Protein AF-A0A2I8A7L5-F1 (afdb_monomer)

Foldseek 3Di:
DDDDDDDDDDDPVVVVVLVVVCVVVVHPSVVSVVVVVVLVPDDPVRNVVVVVLVVVLVPDDPVVNVVSVVVVVVVVVCCVVVVVVVVVPPD

Mean predicted aligned error: 11.96 Å

Solvent-accessible surface area (backbone atoms only — not comparable to full-atom values): 5519 Å² total; per-residue (Å²): 132,85,81,82,84,80,90,79,92,71,57,72,67,62,50,50,52,46,51,50,51,18,63,78,69,72,42,56,51,70,53,56,50,50,52,55,48,51,58,69,68,43,53,74,66,60,45,51,54,53,50,54,51,52,61,60,44,75,77,45,54,76,67,55,36,53,53,51,52,51,55,50,52,52,52,54,49,50,50,56,57,56,58,56,55,65,73,72,73,79,123

Radius of gyration: 18.05 Å; Cα contacts (8 Å, |Δi|>4): 17; chains: 1; bounding box: 53×26×41 Å

Sequence (91 aa):
MKTEKLEIRIDPNTKQWLTQLSVETGQPVSAVVRDALSFLQMDRGTRAAYLMILESLVGLSPTDTLNTLGAIIETIKEIKTNGTDKALCSQ

Secondary structure (DSSP, 8-state):
-----------HHHHHHHHHHHHHHT--HHHHHHHHHHHHHS-HHHHHHHHHHHHHHHTS-HHHHHHHHHHHHHHHHHHHHHHHHTTSS--

Structure (mmCIF, N/CA/C/O backbone):
data_AF-A0A2I8A7L5-F1
#
_entry.id   AF-A0A2I8A7L5-F1
#
loop_
_atom_site.group_PDB
_atom_site.id
_atom_site.type_symbol
_atom_site.label_atom_id
_atom_site.label_alt_id
_atom_site.label_comp_id
_atom_site.label_asym_id
_atom_site.label_entity_id
_atom_site.label_seq_id
_atom_site.pdbx_PDB_ins_code
_atom_site.Cartn_x
_atom_site.Cartn_y
_atom_site.Cartn_z
_atom_site.occupancy
_atom_site.B_iso_or_equiv
_atom_site.auth_seq_id
_atom_site.auth_comp_id
_atom_site.auth_asym_id
_atom_site.auth_atom_id
_atom_site.pdbx_PDB_model_num
ATOM 1 N N . MET A 1 1 ? -17.835 5.761 18.365 1.00 42.50 1 MET A N 1
ATOM 2 C CA . MET A 1 1 ? -17.064 4.550 18.001 1.00 42.50 1 MET A CA 1
ATOM 3 C C . MET A 1 1 ? -15.917 4.408 18.987 1.00 42.50 1 MET A C 1
ATOM 5 O O . MET A 1 1 ? -15.224 5.393 19.203 1.00 42.50 1 MET A O 1
ATOM 9 N N . LYS A 1 2 ? -15.752 3.251 19.639 1.00 47.28 2 LYS A N 1
ATOM 10 C CA . LYS A 1 2 ? -14.569 2.994 20.476 1.00 47.28 2 LYS A CA 1
ATOM 11 C C . LYS A 1 2 ? -13.391 2.714 19.544 1.00 47.28 2 LYS A C 1
ATOM 13 O O . LYS A 1 2 ? -13.479 1.816 18.717 1.00 47.28 2 LYS A O 1
ATOM 18 N N . THR A 1 3 ? -12.328 3.502 19.645 1.00 58.12 3 THR A N 1
ATOM 19 C CA . THR A 1 3 ? -11.089 3.254 18.903 1.00 58.12 3 THR A CA 1
ATOM 20 C C . THR A 1 3 ? -10.368 2.096 19.583 1.00 58.12 3 THR A C 1
ATOM 22 O O . THR A 1 3 ? -9.840 2.261 20.682 1.00 58.12 3 THR A O 1
ATOM 25 N N . GLU A 1 4 ? -10.384 0.913 18.975 1.00 74.38 4 GLU A N 1
ATOM 26 C CA . GLU A 1 4 ? -9.614 -0.224 19.478 1.00 74.38 4 GLU A CA 1
ATOM 27 C C . GLU A 1 4 ? -8.123 0.054 19.260 1.00 74.38 4 GLU A C 1
ATOM 29 O O . GLU A 1 4 ? -7.658 0.251 18.135 1.00 74.38 4 GLU A O 1
ATOM 34 N N . LYS A 1 5 ? -7.370 0.146 20.359 1.00 73.56 5 LYS A N 1
ATOM 35 C CA . LYS A 1 5 ? -5.915 0.279 20.317 1.00 73.56 5 LYS A CA 1
ATOM 36 C C . LYS A 1 5 ? -5.329 -1.123 20.209 1.00 73.56 5 LYS A C 1
ATOM 38 O O . LYS A 1 5 ? -5.495 -1.928 21.120 1.00 73.56 5 LYS A O 1
ATOM 43 N N . LEU A 1 6 ? -4.643 -1.394 19.106 1.00 76.25 6 LEU A N 1
ATOM 44 C CA . LEU A 1 6 ? -4.003 -2.678 18.852 1.00 76.25 6 LEU A CA 1
ATOM 45 C C . LEU A 1 6 ? -2.488 -2.515 18.994 1.00 76.25 6 LEU A C 1
ATOM 47 O O . LEU A 1 6 ? -1.889 -1.642 18.365 1.00 76.25 6 LEU A O 1
ATOM 51 N N . GLU A 1 7 ? -1.874 -3.323 19.855 1.00 82.00 7 GLU A N 1
ATOM 52 C CA . GLU A 1 7 ? -0.425 -3.334 20.053 1.00 82.00 7 GLU A CA 1
ATOM 53 C C . GLU A 1 7 ? 0.171 -4.537 19.321 1.00 82.00 7 GLU A C 1
ATOM 55 O O . GLU A 1 7 ? -0.181 -5.682 19.594 1.00 82.00 7 GLU A O 1
ATOM 60 N N . ILE A 1 8 ? 1.063 -4.269 18.366 1.00 79.94 8 ILE A N 1
ATOM 61 C CA . ILE A 1 8 ? 1.693 -5.289 17.522 1.00 79.94 8 ILE A CA 1
ATOM 62 C C . ILE A 1 8 ? 3.178 -5.322 17.851 1.00 79.94 8 ILE A C 1
ATOM 64 O O . ILE A 1 8 ? 3.845 -4.286 17.852 1.00 79.94 8 ILE A O 1
ATOM 68 N N . ARG A 1 9 ? 3.712 -6.519 18.102 1.00 85.25 9 ARG A N 1
ATOM 69 C CA . ARG A 1 9 ? 5.160 -6.733 18.125 1.00 85.25 9 ARG A CA 1
ATOM 70 C C . ARG A 1 9 ? 5.619 -7.069 16.717 1.00 85.25 9 ARG A C 1
ATOM 72 O O . ARG A 1 9 ? 5.127 -8.019 16.120 1.00 85.25 9 ARG A O 1
ATOM 79 N N . ILE A 1 10 ? 6.566 -6.290 16.223 1.00 87.25 10 ILE A N 1
ATOM 80 C CA . ILE A 1 10 ? 7.224 -6.498 14.937 1.00 87.25 10 ILE A CA 1
ATOM 81 C C . ILE A 1 10 ? 8.725 -6.583 15.175 1.00 87.25 10 ILE A C 1
ATOM 83 O O . ILE A 1 10 ? 9.247 -5.976 16.116 1.00 87.25 10 ILE A O 1
ATOM 87 N N . ASP A 1 11 ? 9.412 -7.355 14.346 1.00 93.12 11 ASP A N 1
ATOM 88 C CA . ASP A 1 11 ? 10.863 -7.434 14.397 1.00 93.12 11 ASP A CA 1
ATOM 89 C C . ASP A 1 11 ? 11.507 -6.105 13.937 1.00 93.12 11 ASP A C 1
ATOM 91 O O . ASP A 1 11 ? 10.859 -5.274 13.283 1.00 93.12 11 ASP A O 1
ATOM 95 N N . PRO A 1 12 ? 12.786 -5.871 14.280 1.00 91.88 12 PRO A N 1
ATOM 96 C CA . PRO A 1 12 ? 13.469 -4.622 13.956 1.00 91.88 12 PRO A CA 1
ATOM 97 C C . PRO A 1 12 ? 13.536 -4.304 12.457 1.00 91.88 12 PRO A C 1
ATOM 99 O O . PRO A 1 12 ? 13.417 -3.133 12.095 1.00 91.88 12 PRO A O 1
ATOM 102 N N . ASN A 1 13 ? 13.667 -5.314 11.591 1.00 92.75 13 ASN A N 1
ATOM 103 C CA . ASN A 1 13 ? 13.772 -5.103 10.146 1.00 92.75 13 ASN A CA 1
ATOM 104 C C . ASN A 1 13 ? 12.425 -4.656 9.575 1.00 92.75 13 ASN A C 1
ATOM 106 O O . ASN A 1 13 ? 12.360 -3.666 8.847 1.00 92.75 13 ASN A O 1
ATOM 110 N N . THR A 1 14 ? 11.334 -5.314 9.978 1.00 88.19 14 THR A N 1
ATOM 111 C CA . THR A 1 14 ? 9.974 -4.903 9.600 1.00 88.19 14 THR A CA 1
ATOM 112 C C . THR A 1 14 ? 9.667 -3.485 10.086 1.00 88.19 14 THR A C 1
ATOM 114 O O . THR A 1 14 ? 9.093 -2.681 9.351 1.00 88.19 14 THR A O 1
ATOM 117 N N . LYS A 1 15 ? 10.096 -3.127 11.304 1.00 89.44 15 LYS A N 1
ATOM 118 C CA . LYS A 1 15 ? 9.935 -1.764 11.835 1.00 89.44 15 LYS A CA 1
ATOM 119 C C . LYS A 1 15 ? 10.686 -0.726 11.003 1.00 89.44 15 LYS A C 1
ATOM 121 O O . LYS A 1 15 ? 10.137 0.341 10.721 1.00 89.44 15 LYS A O 1
ATOM 126 N N . GLN A 1 16 ? 11.931 -1.017 10.635 1.00 91.88 16 GLN A N 1
ATOM 127 C CA . GLN A 1 16 ? 12.737 -0.132 9.801 1.00 91.88 16 GLN A CA 1
ATOM 128 C C . GLN A 1 16 ? 12.087 0.067 8.428 1.00 91.88 16 GLN A C 1
ATOM 130 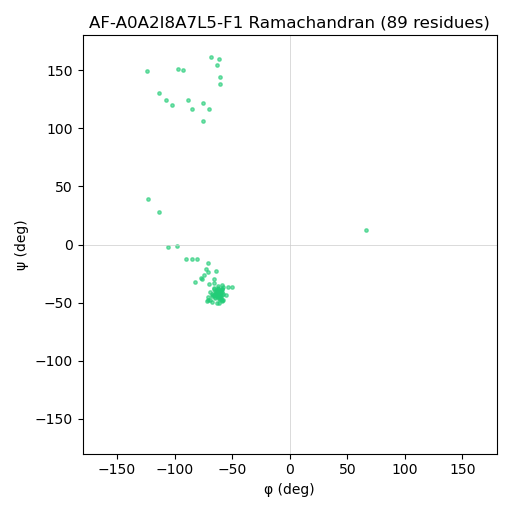O O . GLN A 1 16 ? 11.908 1.207 8.006 1.00 91.88 16 GLN A O 1
ATOM 135 N N . TRP A 1 17 ? 11.651 -1.019 7.790 1.00 92.31 17 TRP A N 1
ATOM 136 C CA . TRP A 1 17 ? 10.959 -0.979 6.503 1.00 92.31 17 TRP A CA 1
ATOM 137 C C . TRP A 1 17 ? 9.676 -0.132 6.545 1.00 92.31 17 TRP A C 1
ATOM 139 O O . TRP A 1 17 ? 9.508 0.768 5.725 1.00 92.31 17 TRP A O 1
ATOM 149 N N . LEU A 1 18 ? 8.812 -0.327 7.549 1.00 90.50 18 LEU A N 1
ATOM 150 C CA . LEU A 1 18 ? 7.591 0.478 7.722 1.00 90.50 18 LEU A CA 1
ATOM 151 C C . LEU A 1 18 ? 7.889 1.965 7.960 1.00 90.50 18 LEU A C 1
ATOM 153 O O . LEU A 1 18 ? 7.146 2.834 7.504 1.00 90.50 18 LEU A O 1
ATOM 157 N N . THR A 1 19 ? 8.971 2.264 8.681 1.00 91.81 19 THR A N 1
ATOM 158 C CA . THR A 1 19 ? 9.399 3.647 8.939 1.00 91.81 19 THR A CA 1
ATOM 159 C C . THR A 1 19 ? 9.903 4.304 7.657 1.00 91.81 19 THR A C 1
ATOM 161 O O . THR A 1 19 ? 9.574 5.456 7.392 1.00 91.81 19 THR A O 1
ATOM 164 N N . GLN A 1 20 ? 10.653 3.572 6.836 1.00 92.00 20 GLN A N 1
ATOM 165 C CA . GLN A 1 20 ? 11.125 4.067 5.548 1.00 92.00 20 GLN A CA 1
ATOM 166 C C . GLN A 1 20 ? 9.959 4.333 4.586 1.00 92.00 20 GLN A C 1
ATOM 168 O O . GLN A 1 20 ? 9.872 5.423 4.027 1.00 92.00 20 GLN A O 1
ATOM 173 N N . LEU A 1 21 ? 9.006 3.403 4.479 1.00 88.12 21 LEU A N 1
ATOM 174 C CA . LEU A 1 21 ? 7.798 3.595 3.672 1.00 88.12 21 LEU A CA 1
ATOM 175 C C . LEU A 1 21 ? 6.970 4.802 4.121 1.00 88.12 21 LEU A C 1
ATOM 177 O O . LEU A 1 21 ? 6.433 5.533 3.292 1.00 88.12 21 LEU A O 1
ATOM 181 N N . SER A 1 22 ? 6.877 5.037 5.431 1.00 91.88 22 SER A N 1
ATOM 182 C CA . SER A 1 22 ? 6.219 6.224 5.987 1.00 91.88 22 SER A CA 1
ATOM 183 C C . SER A 1 22 ? 6.869 7.525 5.498 1.00 91.88 22 SER A C 1
ATOM 185 O O . SER A 1 22 ? 6.161 8.481 5.188 1.00 91.88 22 SER A O 1
ATOM 187 N N . VAL A 1 23 ? 8.197 7.555 5.360 1.00 93.56 23 VAL A N 1
ATOM 188 C CA . VAL A 1 23 ? 8.925 8.709 4.812 1.00 93.56 23 VAL A CA 1
ATOM 189 C C . VAL A 1 23 ? 8.690 8.852 3.308 1.00 93.56 23 VAL A C 1
ATOM 191 O O . VAL A 1 23 ? 8.369 9.945 2.852 1.00 93.56 23 VAL A O 1
ATOM 194 N N . GLU A 1 24 ? 8.806 7.764 2.545 1.00 91.12 24 GLU A N 1
ATOM 195 C CA . GLU A 1 24 ? 8.651 7.770 1.081 1.00 91.12 24 GLU A CA 1
ATOM 196 C C . GLU A 1 24 ? 7.244 8.198 0.639 1.00 91.12 24 GLU A C 1
ATOM 198 O O . GLU A 1 24 ? 7.084 8.925 -0.339 1.00 91.12 24 GLU A O 1
ATOM 203 N N . THR A 1 25 ? 6.220 7.781 1.384 1.00 88.44 25 THR A N 1
ATOM 204 C CA . THR A 1 25 ? 4.812 8.089 1.088 1.00 88.44 25 THR A CA 1
ATOM 205 C C . THR A 1 25 ? 4.318 9.382 1.743 1.00 88.44 25 THR A C 1
ATOM 207 O O . THR A 1 25 ? 3.225 9.850 1.424 1.00 88.44 25 THR A O 1
ATOM 210 N N . GLY A 1 26 ? 5.078 9.951 2.687 1.00 90.38 26 GLY A N 1
ATOM 211 C CA . GLY A 1 26 ? 4.645 11.085 3.511 1.00 90.38 26 GLY A CA 1
ATOM 212 C C . GLY A 1 26 ? 3.485 10.763 4.464 1.00 90.38 26 GLY A C 1
ATOM 213 O O . GLY A 1 26 ? 2.867 11.674 5.018 1.00 90.38 26 GLY A O 1
ATOM 214 N N . GLN A 1 27 ? 3.158 9.483 4.655 1.00 91.88 27 GLN A N 1
ATOM 215 C CA . GLN A 1 27 ? 2.060 9.036 5.507 1.00 91.88 27 GLN A CA 1
ATOM 216 C C . GLN A 1 27 ? 2.558 8.628 6.898 1.00 91.88 27 GLN A C 1
ATOM 218 O O . GLN A 1 27 ? 3.674 8.130 7.028 1.00 91.88 27 GLN A O 1
ATOM 223 N N . PRO A 1 28 ? 1.743 8.743 7.963 1.00 93.00 28 PRO A N 1
ATOM 224 C CA . PRO A 1 28 ? 2.094 8.190 9.270 1.00 93.00 28 PRO A CA 1
ATOM 225 C C . PRO A 1 28 ? 2.288 6.668 9.212 1.00 93.00 28 PRO A C 1
ATOM 227 O O . PRO A 1 28 ? 1.508 5.974 8.564 1.00 93.00 28 PRO A O 1
ATOM 230 N N . VAL A 1 29 ? 3.236 6.123 9.984 1.00 88.88 29 VAL A N 1
ATOM 231 C CA . VAL A 1 29 ? 3.471 4.662 10.094 1.00 88.88 29 VAL A CA 1
ATOM 232 C C . VAL A 1 29 ? 2.179 3.883 10.380 1.00 88.88 29 VAL A C 1
ATOM 234 O O . VAL A 1 29 ? 1.975 2.793 9.857 1.00 88.88 29 VAL A O 1
ATOM 237 N N . SER A 1 30 ? 1.268 4.444 11.178 1.00 88.31 30 SER A N 1
ATOM 238 C CA . SER A 1 30 ? -0.023 3.817 11.478 1.00 88.31 30 SER A CA 1
ATOM 239 C C . SER A 1 30 ? -0.952 3.701 10.265 1.00 88.31 30 SER A C 1
ATOM 241 O O . SER A 1 30 ? -1.744 2.762 10.220 1.00 88.31 30 SER A O 1
ATOM 243 N N . ALA A 1 31 ? -0.870 4.614 9.294 1.00 87.25 31 ALA A N 1
ATOM 244 C CA . ALA A 1 31 ? -1.606 4.522 8.035 1.00 87.25 31 ALA A CA 1
ATOM 245 C C . ALA A 1 31 ? -1.010 3.420 7.150 1.00 87.25 31 ALA A C 1
ATOM 247 O O . ALA A 1 31 ? -1.730 2.505 6.768 1.00 87.25 31 ALA A O 1
ATOM 248 N N . VAL A 1 32 ? 0.317 3.412 6.983 1.00 88.62 32 VAL A N 1
ATOM 249 C CA . VAL A 1 32 ? 1.039 2.368 6.231 1.00 88.62 32 VAL A CA 1
ATOM 250 C C . VAL A 1 32 ? 0.732 0.966 6.774 1.00 88.62 32 VAL A C 1
ATOM 252 O O . VAL A 1 32 ? 0.454 0.037 6.018 1.00 88.62 32 VAL A O 1
ATOM 255 N N . VAL A 1 33 ? 0.716 0.801 8.103 1.00 87.25 33 VAL A N 1
ATOM 256 C CA . VAL A 1 33 ? 0.365 -0.477 8.745 1.00 87.25 33 VAL A CA 1
ATOM 257 C C . VAL A 1 33 ? -1.087 -0.873 8.470 1.00 87.25 33 VAL A C 1
ATOM 259 O O . VAL A 1 33 ? -1.357 -2.047 8.225 1.00 87.25 33 VAL A O 1
ATOM 262 N N . ARG A 1 34 ? -2.035 0.070 8.500 1.00 87.06 34 ARG A N 1
ATOM 263 C CA . ARG A 1 34 ? -3.443 -0.224 8.187 1.00 87.06 34 ARG A CA 1
ATOM 264 C C . ARG A 1 34 ? -3.624 -0.636 6.734 1.00 87.06 34 ARG A C 1
ATOM 266 O O . ARG A 1 34 ? -4.395 -1.558 6.481 1.00 87.06 34 ARG A O 1
ATOM 273 N N . ASP A 1 35 ? -2.905 -0.012 5.814 1.00 84.44 35 ASP A N 1
ATOM 274 C CA . ASP A 1 35 ? -2.968 -0.360 4.395 1.00 84.44 35 ASP A CA 1
ATOM 275 C C . ASP A 1 35 ? -2.408 -1.769 4.162 1.00 84.44 35 ASP A C 1
ATOM 277 O O . ASP A 1 35 ? -3.055 -2.604 3.524 1.00 84.44 35 ASP A O 1
ATOM 281 N N . ALA A 1 36 ? -1.276 -2.094 4.796 1.00 80.94 36 ALA A N 1
ATOM 282 C CA . ALA A 1 36 ? -0.708 -3.440 4.768 1.00 80.94 36 ALA A CA 1
ATOM 283 C C . ALA A 1 36 ? -1.662 -4.492 5.367 1.00 80.94 36 ALA A C 1
ATOM 285 O O . ALA A 1 36 ? -1.856 -5.565 4.792 1.00 80.94 36 ALA A O 1
ATOM 286 N N . LEU A 1 37 ? -2.306 -4.191 6.500 1.00 81.94 37 LEU A N 1
ATOM 287 C CA . LEU A 1 37 ? -3.298 -5.084 7.109 1.00 81.94 37 LEU A CA 1
ATOM 288 C C . LEU A 1 37 ? -4.548 -5.239 6.235 1.00 81.94 37 LEU A C 1
ATOM 290 O O . LEU A 1 37 ? -5.076 -6.344 6.129 1.00 81.94 37 LEU A O 1
ATOM 294 N N . SER A 1 38 ? -4.995 -4.171 5.574 1.00 81.38 38 SER A N 1
ATOM 295 C CA . SER A 1 38 ? -6.142 -4.210 4.660 1.00 81.38 38 SER A CA 1
ATOM 296 C C . SER A 1 38 ? -5.870 -5.143 3.482 1.00 81.38 38 SER A C 1
ATOM 298 O O . SER A 1 38 ? -6.721 -5.956 3.130 1.00 81.38 38 SER A O 1
ATOM 300 N N . PHE A 1 39 ? -4.651 -5.118 2.937 1.00 75.00 39 PHE A N 1
ATOM 301 C CA . PHE A 1 39 ? -4.219 -6.058 1.901 1.00 75.00 39 PHE A CA 1
ATOM 302 C C . PHE A 1 39 ? -4.230 -7.524 2.379 1.00 75.00 39 PHE A C 1
ATOM 304 O O . PHE A 1 39 ? -4.632 -8.434 1.645 1.00 75.00 39 PHE A O 1
ATOM 311 N N . LEU A 1 40 ? -3.839 -7.771 3.634 1.00 72.81 40 LEU A N 1
ATOM 312 C CA . LEU A 1 40 ? -3.871 -9.108 4.241 1.00 72.81 40 LEU A CA 1
ATOM 313 C C . LEU A 1 40 ? -5.290 -9.610 4.542 1.00 72.81 40 LEU A C 1
ATOM 315 O O . LEU A 1 40 ? -5.497 -10.823 4.603 1.00 72.81 40 LEU A O 1
ATOM 319 N N . GLN A 1 41 ? -6.255 -8.706 4.701 1.00 75.81 41 GLN A N 1
ATOM 320 C CA . GLN A 1 41 ? -7.666 -9.037 4.913 1.00 75.81 41 GLN A CA 1
ATOM 321 C C . GLN A 1 41 ? -8.440 -9.270 3.608 1.00 75.81 41 GLN A C 1
ATOM 323 O O . GLN A 1 41 ? -9.542 -9.812 3.655 1.00 75.81 41 GLN A O 1
ATOM 328 N N . MET A 1 42 ? -7.877 -8.909 2.449 1.00 79.19 42 MET A N 1
ATOM 329 C CA . MET A 1 42 ? -8.475 -9.239 1.152 1.00 79.19 42 MET A CA 1
ATOM 330 C C . MET A 1 42 ? -8.590 -10.755 0.985 1.00 79.19 42 MET A C 1
ATOM 332 O O . MET A 1 42 ? -7.644 -11.492 1.295 1.00 79.19 42 MET A O 1
ATOM 336 N N . ASP A 1 43 ? -9.720 -11.213 0.438 1.00 83.62 43 ASP A N 1
ATOM 337 C CA . ASP A 1 43 ? -9.859 -12.602 0.021 1.00 83.62 43 ASP A CA 1
ATOM 338 C C . ASP A 1 43 ? -8.834 -12.940 -1.073 1.00 83.62 43 ASP A C 1
ATOM 340 O O . ASP A 1 43 ? -8.279 -12.071 -1.757 1.00 83.62 43 ASP A O 1
ATOM 344 N N . ARG A 1 44 ? -8.560 -14.235 -1.233 1.00 79.19 44 ARG A N 1
ATOM 345 C CA . ARG A 1 44 ? -7.517 -14.718 -2.143 1.00 79.19 44 ARG A CA 1
ATOM 346 C C . ARG A 1 44 ? -7.740 -14.265 -3.592 1.00 79.19 44 ARG A C 1
ATOM 348 O O . ARG A 1 44 ? -6.757 -13.990 -4.275 1.00 79.19 44 ARG A O 1
ATOM 355 N N . GLY A 1 45 ? -8.992 -14.196 -4.049 1.00 76.56 45 GLY A N 1
ATOM 356 C CA . GLY A 1 45 ? -9.339 -13.762 -5.402 1.00 76.56 45 GLY A CA 1
ATOM 357 C C . GLY A 1 45 ? -9.075 -12.272 -5.595 1.00 76.56 45 GLY A C 1
ATOM 358 O O . GLY A 1 45 ? -8.378 -11.890 -6.534 1.00 76.56 45 GLY A O 1
ATOM 359 N N . THR A 1 46 ? -9.531 -11.446 -4.652 1.00 77.25 46 THR A N 1
ATOM 360 C CA . THR A 1 46 ? -9.290 -9.995 -4.663 1.00 77.25 46 THR A CA 1
ATOM 361 C C . THR A 1 46 ? -7.801 -9.666 -4.613 1.00 77.25 46 THR A C 1
ATOM 363 O O . THR A 1 46 ? -7.322 -8.836 -5.385 1.00 77.25 46 THR A O 1
ATOM 366 N N . ARG A 1 47 ? -7.031 -10.363 -3.769 1.00 77.44 47 ARG A N 1
ATOM 367 C CA . ARG A 1 47 ? -5.577 -10.172 -3.695 1.00 77.44 47 ARG A CA 1
ATOM 368 C C . ARG A 1 47 ? -4.879 -10.525 -5.009 1.00 77.44 47 ARG A C 1
ATOM 370 O O . ARG A 1 47 ? -3.981 -9.803 -5.431 1.00 77.44 47 ARG A O 1
ATOM 377 N N . ALA A 1 48 ? -5.284 -11.620 -5.655 1.00 76.38 48 ALA A N 1
ATOM 378 C CA . ALA A 1 48 ? -4.714 -12.038 -6.933 1.00 76.38 48 ALA A CA 1
ATOM 379 C C . ALA A 1 48 ? -5.011 -11.023 -8.046 1.00 76.38 48 ALA A C 1
ATOM 381 O O . ALA A 1 48 ? -4.102 -10.644 -8.778 1.00 76.38 48 ALA A O 1
ATOM 382 N N . ALA A 1 49 ? -6.252 -10.537 -8.135 1.00 76.50 49 ALA A N 1
ATOM 383 C CA . ALA A 1 49 ? -6.624 -9.500 -9.094 1.00 76.50 49 ALA A CA 1
ATOM 384 C C . ALA A 1 49 ? -5.835 -8.200 -8.860 1.00 76.50 49 ALA A C 1
ATOM 386 O O . ALA A 1 49 ? -5.330 -7.605 -9.809 1.00 76.50 49 ALA A O 1
ATOM 387 N N . TYR A 1 50 ? -5.667 -7.796 -7.597 1.00 78.81 50 TYR A N 1
ATOM 388 C CA . TYR A 1 50 ? -4.884 -6.614 -7.235 1.00 78.81 50 TYR A CA 1
ATOM 389 C C . TYR A 1 50 ? -3.419 -6.726 -7.682 1.00 78.81 50 TYR A C 1
ATOM 391 O O . TYR A 1 50 ? -2.880 -5.790 -8.267 1.00 78.81 50 TYR A O 1
ATOM 399 N N . LEU A 1 51 ? -2.783 -7.881 -7.459 1.00 79.25 51 LEU A N 1
ATOM 400 C CA . LEU A 1 51 ? -1.403 -8.119 -7.894 1.00 79.25 51 LEU A CA 1
ATOM 401 C C . LEU A 1 51 ? -1.267 -8.127 -9.421 1.00 79.25 51 LEU A C 1
ATOM 403 O O . LEU A 1 51 ? -0.367 -7.471 -9.932 1.00 79.25 51 LEU A O 1
ATOM 407 N N . MET A 1 52 ? -2.184 -8.777 -10.147 1.00 79.62 52 MET A N 1
ATOM 408 C CA . MET A 1 52 ? -2.169 -8.775 -11.620 1.00 79.62 52 MET A CA 1
ATOM 409 C C . MET A 1 52 ? -2.285 -7.362 -12.198 1.00 79.62 52 MET A C 1
ATOM 411 O O . MET A 1 52 ? -1.620 -7.033 -13.181 1.00 79.62 52 MET A O 1
ATOM 415 N N . ILE A 1 53 ? -3.113 -6.511 -11.582 1.00 81.31 53 ILE A N 1
ATOM 416 C CA . ILE A 1 53 ? -3.230 -5.102 -11.968 1.00 81.31 53 ILE A CA 1
ATOM 417 C C . ILE A 1 53 ? -1.900 -4.387 -11.732 1.00 81.31 53 ILE A C 1
ATOM 419 O O . ILE A 1 53 ? -1.401 -3.737 -12.645 1.00 81.31 53 ILE A O 1
ATOM 423 N N . LEU A 1 54 ? -1.300 -4.525 -10.545 1.00 80.50 54 LEU A N 1
ATOM 424 C CA . LEU A 1 54 ? -0.018 -3.885 -10.247 1.00 80.50 54 LEU A CA 1
ATOM 425 C C . LEU A 1 54 ? 1.089 -4.333 -11.207 1.00 80.50 54 LEU A C 1
ATOM 427 O O . LEU A 1 54 ? 1.792 -3.485 -11.747 1.00 80.50 54 LEU A O 1
ATOM 431 N N . GLU A 1 55 ? 1.212 -5.634 -11.469 1.00 80.81 55 GLU A N 1
ATOM 432 C CA . GLU A 1 55 ? 2.178 -6.177 -12.432 1.00 80.81 55 GLU A CA 1
ATOM 433 C C . GLU A 1 55 ? 1.962 -5.608 -13.838 1.00 80.81 55 GLU A C 1
ATOM 435 O O . GLU A 1 55 ? 2.924 -5.227 -14.506 1.00 80.81 55 GLU A O 1
ATOM 440 N N . SER A 1 56 ? 0.702 -5.474 -14.261 1.00 76.81 56 SER A N 1
ATOM 441 C CA . SER A 1 56 ? 0.359 -4.889 -15.560 1.00 76.81 56 SER A CA 1
ATOM 442 C C . SER A 1 56 ? 0.731 -3.407 -15.645 1.00 76.81 56 SER A C 1
ATOM 444 O O . SER A 1 56 ? 1.117 -2.945 -16.713 1.00 76.81 56 SER A O 1
ATOM 446 N N . LEU A 1 57 ? 0.659 -2.660 -14.538 1.00 77.94 57 LEU A N 1
ATOM 447 C CA . LEU A 1 57 ? 0.993 -1.230 -14.501 1.00 77.94 57 LEU A CA 1
ATOM 448 C C . LEU A 1 57 ? 2.508 -0.963 -14.491 1.00 77.94 57 LEU A C 1
ATOM 450 O O . LEU A 1 57 ? 2.940 0.070 -14.994 1.00 77.94 57 LEU A O 1
ATOM 454 N N . VAL A 1 58 ? 3.324 -1.877 -13.953 1.00 79.38 58 VAL A N 1
ATOM 455 C CA . VAL A 1 58 ? 4.789 -1.701 -13.825 1.00 79.38 58 VAL A CA 1
ATOM 456 C C . VAL A 1 58 ? 5.500 -1.591 -15.185 1.00 79.38 58 VAL A C 1
ATOM 458 O O . VAL A 1 58 ? 6.580 -1.009 -15.264 1.00 79.38 58 VAL A O 1
ATOM 461 N N . GLY A 1 59 ? 4.899 -2.101 -16.264 1.00 75.94 59 GLY A N 1
ATOM 462 C CA . GLY A 1 59 ? 5.466 -2.056 -17.618 1.00 75.94 59 GLY A CA 1
ATOM 463 C C . GLY A 1 59 ? 4.953 -0.927 -18.518 1.00 75.94 59 GLY A C 1
ATOM 464 O O . GLY A 1 59 ? 5.379 -0.842 -19.670 1.00 75.94 59 GLY A O 1
ATOM 465 N N . LEU A 1 60 ? 4.025 -0.093 -18.043 1.00 81.81 60 LEU A N 1
ATOM 466 C CA . LEU A 1 60 ? 3.334 0.886 -18.883 1.00 81.81 60 LEU A CA 1
ATOM 467 C C . LEU A 1 60 ? 4.012 2.258 -18.887 1.00 81.81 60 LEU A C 1
ATOM 469 O O . LEU A 1 60 ? 4.621 2.694 -17.907 1.00 81.81 60 LEU A O 1
ATOM 473 N N . SER A 1 61 ? 3.860 2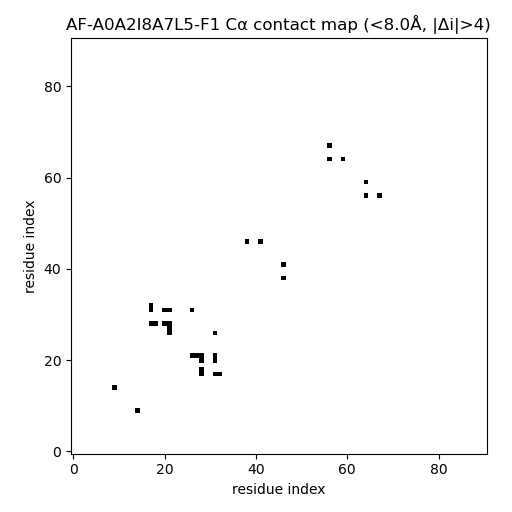.972 -20.007 1.00 86.38 61 SER A N 1
ATOM 474 C CA . SER A 1 61 ? 4.203 4.391 -20.067 1.00 86.38 61 SER A CA 1
ATOM 475 C C . SER A 1 61 ? 3.299 5.189 -19.111 1.00 86.38 61 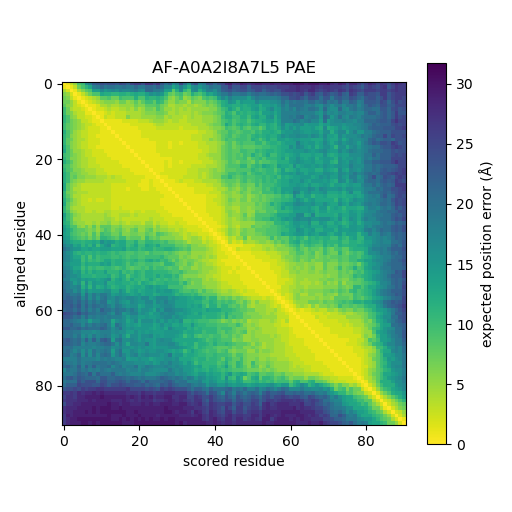SER A C 1
ATOM 477 O O . SER A 1 61 ? 2.172 4.766 -18.847 1.00 86.38 61 SER A O 1
ATOM 479 N N . PRO A 1 62 ? 3.718 6.367 -18.610 1.00 80.06 62 PRO A N 1
ATOM 480 C CA . PRO A 1 62 ? 2.886 7.166 -17.705 1.00 80.06 62 PRO A CA 1
ATOM 481 C C . PRO A 1 62 ? 1.481 7.456 -18.255 1.00 80.06 62 PRO A C 1
ATOM 483 O O . PRO A 1 62 ? 0.505 7.435 -17.507 1.00 80.06 62 PRO A O 1
ATOM 486 N N . THR A 1 63 ? 1.364 7.683 -19.566 1.00 84.38 63 THR A N 1
ATOM 487 C CA . THR A 1 63 ? 0.081 7.909 -20.243 1.00 84.38 63 THR A CA 1
ATOM 488 C C . THR A 1 63 ? -0.788 6.651 -20.244 1.00 84.38 63 THR A C 1
ATOM 490 O O . THR A 1 63 ? -1.971 6.726 -19.915 1.00 84.38 63 THR A O 1
ATOM 493 N N . ASP A 1 64 ? -0.209 5.489 -20.541 1.00 80.69 64 ASP A N 1
ATOM 494 C CA . ASP A 1 64 ? -0.943 4.218 -20.569 1.00 80.69 64 ASP A CA 1
ATOM 495 C C . ASP A 1 64 ? -1.351 3.760 -19.165 1.00 80.69 64 ASP A C 1
ATOM 497 O O . ASP A 1 64 ? -2.447 3.229 -18.976 1.00 80.69 64 ASP A O 1
ATOM 501 N N . THR A 1 65 ? -0.519 4.039 -18.158 1.00 79.81 65 THR A N 1
ATOM 502 C CA . THR A 1 65 ? -0.835 3.827 -16.741 1.00 79.81 65 THR A CA 1
ATOM 503 C C . THR A 1 65 ? -2.072 4.623 -16.335 1.00 79.81 65 THR A C 1
ATOM 505 O O . THR A 1 65 ? -2.996 4.060 -15.749 1.00 79.81 65 THR A O 1
ATOM 508 N N . LEU A 1 66 ? -2.143 5.915 -16.681 1.00 80.19 66 LEU A N 1
ATOM 509 C CA . LEU A 1 66 ? -3.303 6.757 -16.362 1.00 80.19 66 LEU A CA 1
ATOM 510 C C . LEU A 1 66 ? -4.577 6.279 -17.068 1.00 80.19 66 LEU A C 1
ATOM 512 O O . LEU A 1 66 ? -5.633 6.211 -16.438 1.00 80.19 66 LEU A O 1
ATOM 516 N N . ASN A 1 67 ? -4.476 5.895 -18.342 1.00 81.06 67 ASN A N 1
ATOM 517 C CA . ASN A 1 67 ? -5.607 5.355 -19.099 1.00 81.06 67 ASN A CA 1
ATOM 518 C C . ASN A 1 67 ? -6.120 4.041 -18.491 1.00 81.06 67 ASN A C 1
ATOM 520 O O . ASN A 1 67 ? -7.326 3.862 -18.312 1.00 81.06 67 ASN A O 1
ATOM 524 N N . THR A 1 68 ? -5.204 3.148 -18.115 1.00 80.44 68 THR A N 1
ATOM 525 C CA . THR A 1 68 ? -5.530 1.858 -17.492 1.00 80.44 68 THR A CA 1
ATOM 526 C C . THR A 1 68 ? -6.188 2.053 -16.128 1.00 80.44 68 THR A C 1
ATOM 528 O O . THR A 1 68 ? -7.215 1.437 -15.843 1.00 80.44 68 THR A O 1
ATOM 531 N N . LEU A 1 69 ? -5.665 2.964 -15.300 1.00 81.12 69 LEU A N 1
ATOM 532 C CA . LEU A 1 69 ? -6.284 3.324 -14.022 1.00 81.12 69 LEU A CA 1
ATOM 533 C C . LEU A 1 69 ? -7.691 3.906 -14.216 1.00 81.12 69 LEU A C 1
ATOM 535 O O . LEU A 1 69 ? -8.601 3.546 -13.472 1.00 81.12 69 LEU A O 1
ATOM 539 N N . GLY A 1 70 ? -7.893 4.750 -15.232 1.00 80.00 70 GLY A N 1
ATOM 540 C CA . GLY A 1 70 ? -9.210 5.279 -15.589 1.00 80.00 70 GLY A CA 1
ATOM 541 C C . GLY A 1 70 ? -10.217 4.175 -15.922 1.00 80.00 70 GLY A C 1
ATOM 542 O O . GLY A 1 70 ? -11.309 4.150 -15.359 1.00 80.00 70 GLY A O 1
ATOM 543 N N . ALA A 1 71 ? -9.827 3.211 -16.760 1.00 82.25 71 ALA A N 1
AT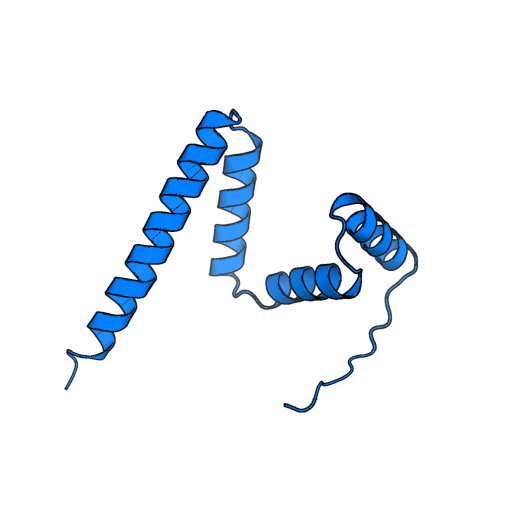OM 544 C CA . ALA A 1 71 ? -10.677 2.074 -17.119 1.00 82.25 71 ALA A CA 1
ATOM 545 C C . ALA A 1 71 ? -11.029 1.188 -15.907 1.00 82.25 71 ALA A C 1
ATOM 547 O O . ALA A 1 71 ? -12.176 0.758 -15.757 1.00 82.25 71 ALA A O 1
ATOM 548 N N . ILE A 1 72 ? -10.068 0.955 -15.006 1.00 81.69 72 ILE A N 1
ATOM 549 C CA . ILE A 1 72 ? -10.294 0.209 -13.758 1.00 81.69 72 ILE A CA 1
ATOM 550 C C . ILE A 1 72 ? -11.290 0.952 -12.860 1.00 81.69 72 ILE A C 1
ATOM 552 O O . ILE A 1 72 ? -12.208 0.337 -12.318 1.00 81.69 72 ILE A O 1
ATOM 556 N N . ILE A 1 73 ? -11.142 2.272 -12.717 1.00 79.88 73 ILE A N 1
ATOM 557 C CA . ILE A 1 73 ? -12.052 3.102 -11.917 1.00 79.88 73 ILE A CA 1
ATOM 558 C C . ILE A 1 73 ? -13.479 3.036 -12.468 1.00 79.88 73 ILE A C 1
ATOM 560 O O . ILE A 1 73 ? -14.408 2.835 -11.685 1.00 79.88 73 ILE A O 1
ATOM 564 N N . GLU A 1 74 ? -13.666 3.176 -13.783 1.00 79.81 74 GLU A N 1
ATOM 565 C CA . GLU A 1 74 ? -14.995 3.083 -14.403 1.00 79.81 74 GLU A CA 1
ATOM 566 C C . GLU A 1 74 ? -15.609 1.692 -14.218 1.00 79.81 74 GLU A C 1
ATOM 568 O O . GLU A 1 74 ? -16.753 1.582 -13.783 1.00 79.81 74 GLU A O 1
ATOM 573 N N . THR A 1 75 ? -14.819 0.628 -14.381 1.00 77.81 75 THR A N 1
ATOM 574 C CA . THR A 1 75 ? -15.275 -0.748 -14.118 1.00 77.81 75 THR A CA 1
ATOM 575 C C . THR A 1 75 ? -15.739 -0.924 -12.664 1.00 77.81 75 THR A C 1
ATOM 577 O O . THR A 1 75 ? -16.788 -1.511 -12.396 1.00 77.81 75 THR A O 1
ATOM 580 N N . ILE A 1 76 ? -14.992 -0.386 -11.692 1.00 75.38 76 ILE A N 1
ATOM 581 C CA . ILE A 1 76 ? -15.368 -0.442 -10.269 1.00 75.38 76 ILE A CA 1
ATOM 582 C C . ILE A 1 76 ? -16.653 0.353 -10.007 1.00 75.38 76 ILE A C 1
ATOM 584 O O . ILE A 1 76 ? -17.493 -0.089 -9.215 1.00 75.38 76 ILE A O 1
ATOM 588 N N . LYS A 1 77 ? -16.814 1.521 -10.641 1.00 74.62 77 LYS A N 1
ATOM 589 C CA . LYS A 1 77 ? -18.041 2.319 -10.537 1.00 74.62 77 LYS A CA 1
ATOM 590 C C . LYS A 1 77 ? -19.232 1.536 -11.072 1.00 74.62 77 LYS A C 1
ATOM 592 O O . LYS A 1 77 ? -20.198 1.399 -10.333 1.00 74.62 77 LYS A O 1
ATOM 597 N N . GLU A 1 78 ? -19.130 0.965 -12.272 1.00 75.75 78 GLU A N 1
ATOM 598 C CA . GLU A 1 78 ? -20.1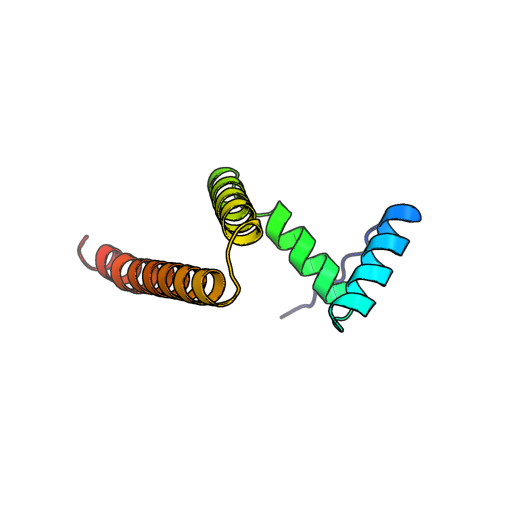86 0.155 -12.894 1.00 75.75 78 GLU A CA 1
ATOM 599 C C . GLU A 1 78 ? -20.595 -1.041 -12.032 1.00 75.75 78 GLU A C 1
ATOM 601 O O . GLU A 1 78 ? -21.785 -1.306 -11.869 1.00 75.75 78 GLU A O 1
ATOM 606 N N . ILE A 1 79 ? -19.636 -1.748 -11.429 1.00 73.19 79 ILE A N 1
ATOM 607 C CA . ILE A 1 79 ? -19.933 -2.855 -10.508 1.00 73.19 79 ILE A CA 1
ATOM 608 C C . ILE A 1 79 ? -20.690 -2.350 -9.275 1.00 73.19 79 ILE A C 1
ATOM 610 O O . ILE A 1 79 ? -21.618 -3.015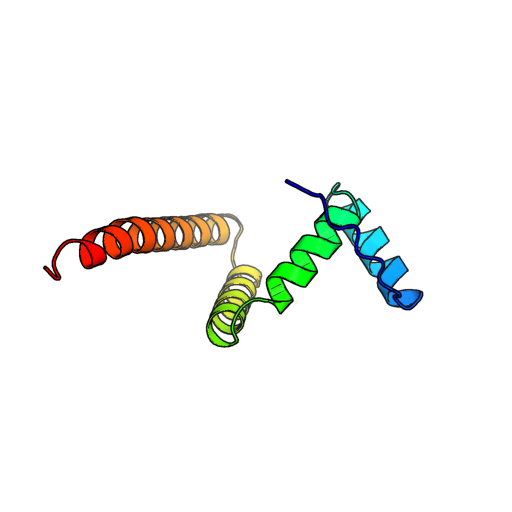 -8.814 1.00 73.19 79 ILE A O 1
ATOM 614 N N . LYS A 1 80 ? -20.337 -1.175 -8.739 1.00 68.06 80 LYS A N 1
ATOM 615 C CA . LYS A 1 80 ? -21.053 -0.586 -7.599 1.00 68.06 80 LYS A CA 1
ATOM 616 C C . LYS A 1 80 ? -22.471 -0.154 -7.969 1.00 68.06 80 LYS A C 1
ATOM 618 O O . LYS A 1 80 ? -23.383 -0.440 -7.201 1.00 68.06 80 LYS A O 1
ATOM 623 N N . THR A 1 81 ? -22.694 0.477 -9.120 1.00 65.88 81 THR A N 1
ATOM 624 C CA . THR A 1 81 ? -24.049 0.850 -9.568 1.00 65.88 81 THR A CA 1
ATOM 625 C C . 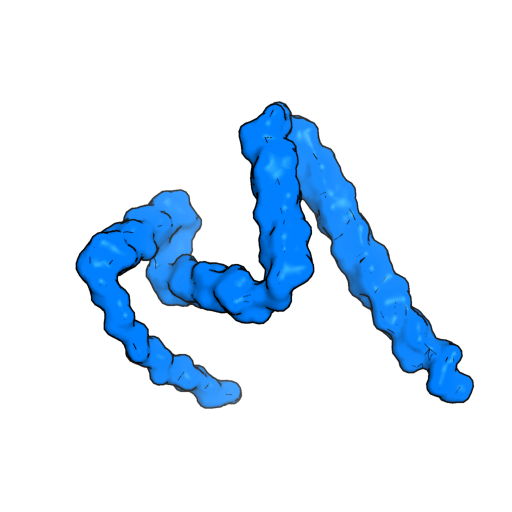THR A 1 81 ? -24.894 -0.385 -9.891 1.00 65.88 81 THR A C 1
ATOM 627 O O . THR A 1 81 ? -25.974 -0.548 -9.330 1.00 65.88 81 THR A O 1
ATOM 630 N N . ASN A 1 82 ? -24.373 -1.325 -10.684 1.00 57.25 82 ASN A N 1
ATOM 631 C C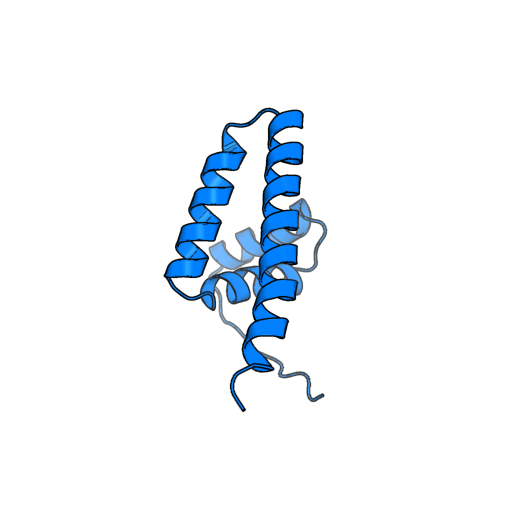A . ASN A 1 82 ? -25.113 -2.519 -11.118 1.00 57.25 82 ASN A CA 1
ATOM 632 C C . ASN A 1 82 ? -25.283 -3.577 -10.012 1.00 57.25 82 ASN A C 1
ATOM 634 O O . ASN A 1 82 ? -26.229 -4.366 -10.034 1.00 57.25 82 ASN A O 1
ATOM 638 N N . GLY A 1 83 ? -24.376 -3.614 -9.032 1.00 50.44 83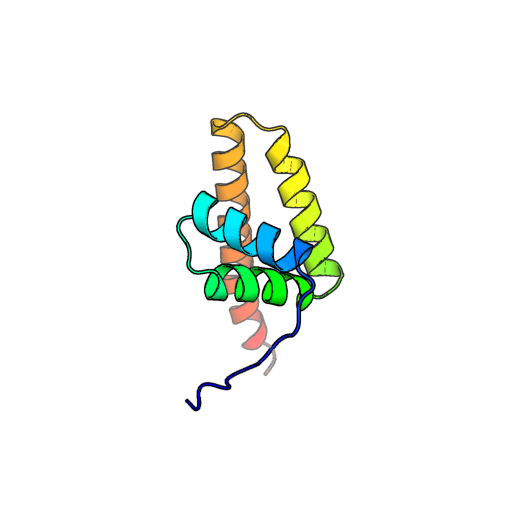 GLY A N 1
ATOM 639 C CA . GLY A 1 83 ? -24.493 -4.462 -7.844 1.00 50.44 83 GLY A CA 1
ATOM 640 C C . GLY A 1 83 ? -25.554 -3.975 -6.854 1.00 50.44 83 GLY A C 1
ATOM 641 O O . GLY A 1 83 ? -26.060 -4.776 -6.072 1.00 50.44 83 GLY A O 1
ATOM 642 N N . THR A 1 84 ? -25.926 -2.692 -6.915 1.00 46.47 84 THR A N 1
ATOM 643 C CA . THR A 1 84 ? -26.987 -2.114 -6.076 1.00 46.47 84 THR A CA 1
ATOM 644 C C . THR A 1 84 ? -28.379 -2.381 -6.667 1.00 46.47 84 THR A C 1
ATOM 646 O O . THR A 1 84 ? -29.316 -2.639 -5.915 1.00 46.47 84 THR A O 1
ATOM 649 N N . ASP A 1 85 ? -28.509 -2.445 -7.998 1.00 43.41 85 ASP A N 1
ATOM 650 C CA . ASP A 1 85 ? -29.795 -2.716 -8.667 1.00 43.41 85 ASP A CA 1
ATOM 651 C C . ASP A 1 85 ? -30.229 -4.190 -8.620 1.00 43.41 85 ASP A C 1
ATOM 653 O O . ASP A 1 85 ? -31.422 -4.488 -8.542 1.00 43.41 85 ASP A O 1
ATOM 657 N N . LYS A 1 86 ? -29.297 -5.154 -8.581 1.00 41.72 86 LYS A N 1
ATOM 658 C CA . LYS A 1 86 ? -29.679 -6.579 -8.472 1.00 41.72 86 LYS A CA 1
ATOM 659 C C . LYS A 1 86 ? -30.239 -6.980 -7.103 1.00 41.72 86 LYS A C 1
ATOM 661 O O . LYS A 1 86 ? -30.879 -8.025 -7.012 1.00 41.72 86 LYS A O 1
ATOM 666 N N . ALA A 1 87 ? -30.054 -6.169 -6.060 1.00 42.72 87 ALA A N 1
ATOM 667 C CA . ALA A 1 87 ? -30.637 -6.426 -4.741 1.00 42.72 87 ALA A CA 1
ATOM 668 C C . ALA A 1 87 ? -32.121 -6.011 -4.634 1.00 42.72 87 ALA A C 1
ATOM 670 O O . ALA A 1 87 ? -32.788 -6.410 -3.683 1.00 42.72 87 ALA A O 1
ATOM 671 N N . LEU A 1 88 ? -32.653 -5.252 -5.603 1.00 41.66 88 LEU A N 1
ATOM 672 C CA . LEU A 1 88 ? -34.023 -4.716 -5.570 1.00 41.66 88 LEU A CA 1
ATOM 673 C C . LEU A 1 88 ? -35.012 -5.424 -6.513 1.00 41.66 88 LEU A C 1
ATOM 675 O O . LEU A 1 88 ? -36.200 -5.121 -6.471 1.00 41.66 88 LEU A O 1
ATOM 679 N N . CYS A 1 89 ? -34.574 -6.405 -7.309 1.00 40.84 89 CYS A N 1
ATOM 680 C CA . CYS A 1 89 ? -35.452 -7.168 -8.215 1.00 40.84 89 CYS A CA 1
ATOM 681 C C . CYS A 1 89 ? -35.605 -8.653 -7.836 1.00 40.84 89 CYS A C 1
ATOM 683 O O . CYS A 1 89 ? -35.824 -9.492 -8.705 1.00 40.84 89 CYS A O 1
ATOM 685 N N . SER A 1 90 ? -35.463 -8.992 -6.549 1.00 45.84 90 SER A N 1
ATOM 686 C CA . SER A 1 90 ? -35.730 -10.343 -6.012 1.00 45.84 90 SER A CA 1
ATOM 687 C C . SER A 1 90 ? -36.775 -10.335 -4.883 1.00 45.84 90 SER A C 1
ATOM 689 O O . SER A 1 90 ? -36.615 -11.054 -3.896 1.00 45.84 90 SER A O 1
ATOM 691 N N . GLN A 1 91 ? -37.819 -9.509 -5.007 1.00 34.97 91 GLN A N 1
ATOM 692 C CA . GLN A 1 91 ? -39.059 -9.634 -4.227 1.00 34.97 91 GLN A CA 1
ATOM 693 C C . GLN A 1 91 ? -40.242 -9.850 -5.162 1.00 34.97 91 GLN A C 1
ATOM 695 O O . GLN A 1 91 ? -40.269 -9.177 -6.217 1.00 34.97 91 GLN A O 1
#

pLDDT: mean 77.15, std 14.36, range [34.97, 93.56]